Protein AF-A0A820R3B0-F1 (afdb_monomer_lite)

pLDDT: mean 73.15, std 14.54, range [45.88, 95.69]

Structure (mmCIF, N/CA/C/O backbone):
data_AF-A0A820R3B0-F1
#
_entry.id   AF-A0A820R3B0-F1
#
loop_
_atom_site.group_PDB
_atom_site.id
_atom_site.type_symbol
_atom_site.label_atom_id
_atom_site.label_alt_id
_atom_site.label_comp_id
_atom_site.label_asym_id
_atom_site.label_entity_id
_atom_site.label_seq_id
_atom_site.pdbx_PDB_ins_code
_atom_site.Cartn_x
_atom_site.Cartn_y
_atom_site.Cartn_z
_atom_site.occupancy
_atom_site.B_iso_or_equiv
_atom_site.auth_seq_id
_atom_site.auth_comp_id
_atom_site.auth_asym_id
_atom_site.auth_atom_id
_atom_site.pdbx_PDB_model_num
ATOM 1 N N . MET A 1 1 ? 14.818 -5.219 -11.861 1.00 45.88 1 MET A N 1
ATOM 2 C CA . MET A 1 1 ? 15.347 -3.851 -12.048 1.00 45.88 1 MET A CA 1
ATOM 3 C C . MET A 1 1 ? 16.686 -3.970 -12.748 1.00 45.88 1 MET A C 1
ATOM 5 O O . MET A 1 1 ? 17.543 -4.678 -12.236 1.00 45.88 1 MET A O 1
ATOM 9 N N . LEU A 1 2 ? 16.837 -3.380 -13.934 1.00 53.81 2 LEU A N 1
ATOM 10 C CA . LEU A 1 2 ? 18.144 -3.272 -14.590 1.00 53.81 2 LEU A CA 1
ATOM 11 C C . LEU A 1 2 ? 19.016 -2.353 -13.719 1.00 53.81 2 LEU A C 1
ATOM 13 O O . LEU A 1 2 ? 18.545 -1.289 -13.324 1.00 53.81 2 LEU A O 1
ATOM 17 N N . SER A 1 3 ? 20.213 -2.798 -13.330 1.00 69.00 3 SER A N 1
ATOM 18 C CA . SER A 1 3 ? 21.074 -2.057 -12.399 1.00 69.00 3 SER A CA 1
ATOM 19 C C . SER A 1 3 ? 21.767 -0.885 -13.093 1.00 69.00 3 SER A C 1
ATOM 21 O O . SER A 1 3 ? 22.046 -0.943 -14.288 1.00 69.00 3 SER A O 1
ATOM 23 N N . ASP A 1 4 ? 22.116 0.162 -12.348 1.00 62.19 4 ASP A N 1
ATOM 24 C CA . ASP A 1 4 ? 22.841 1.321 -12.895 1.00 62.19 4 ASP A CA 1
ATOM 25 C C . ASP A 1 4 ? 24.160 0.927 -13.582 1.00 62.19 4 ASP A C 1
ATOM 27 O O . ASP A 1 4 ? 24.577 1.554 -14.556 1.00 62.19 4 ASP A O 1
ATOM 31 N N . SER A 1 5 ? 24.788 -0.165 -13.136 1.00 63.38 5 SER A N 1
ATOM 32 C CA . SER A 1 5 ? 25.978 -0.753 -13.760 1.00 63.38 5 SER A CA 1
ATOM 33 C C . SER A 1 5 ? 25.728 -1.222 -15.198 1.00 63.38 5 SER A C 1
ATOM 35 O O . SER A 1 5 ? 26.626 -1.143 -16.032 1.00 63.38 5 SER A O 1
ATOM 37 N N . PHE A 1 6 ? 24.514 -1.684 -15.509 1.00 65.12 6 PHE A N 1
ATOM 38 C CA . PHE A 1 6 ? 24.138 -2.098 -16.860 1.00 65.12 6 PHE A CA 1
ATOM 39 C C . PHE A 1 6 ? 24.125 -0.902 -17.817 1.00 65.12 6 PHE A C 1
ATOM 41 O O . PHE A 1 6 ? 24.759 -0.950 -18.868 1.00 65.12 6 PHE A O 1
ATOM 48 N N . PHE A 1 7 ? 23.475 0.199 -17.431 1.00 59.22 7 PHE A N 1
ATOM 49 C CA . PHE A 1 7 ? 23.403 1.402 -18.266 1.00 59.22 7 PHE A CA 1
ATOM 50 C C . PHE A 1 7 ? 24.758 2.100 -18.396 1.00 59.22 7 PHE A C 1
ATOM 52 O O . PHE A 1 7 ? 25.096 2.588 -19.470 1.00 59.22 7 PHE A O 1
ATOM 59 N N . ARG A 1 8 ? 25.574 2.081 -17.337 1.00 60.81 8 ARG A N 1
ATOM 60 C CA . ARG A 1 8 ? 26.955 2.583 -17.374 1.00 60.81 8 ARG A CA 1
ATOM 61 C C . ARG A 1 8 ? 27.790 1.888 -18.448 1.00 60.81 8 ARG A C 1
ATOM 63 O O . ARG A 1 8 ? 28.513 2.569 -19.159 1.00 60.81 8 ARG A O 1
ATOM 70 N N . ASN A 1 9 ? 27.645 0.573 -18.593 1.00 59.44 9 ASN A N 1
ATOM 71 C CA . ASN A 1 9 ? 28.371 -0.204 -19.599 1.00 59.44 9 ASN A CA 1
ATOM 72 C C . ASN A 1 9 ? 27.749 -0.101 -20.998 1.00 59.44 9 ASN A C 1
ATOM 74 O O . ASN A 1 9 ? 28.458 -0.236 -21.987 1.00 59.44 9 ASN A O 1
ATOM 78 N N . LEU A 1 10 ? 26.437 0.139 -21.091 1.00 58.06 10 LEU A N 1
ATOM 79 C CA . LEU A 1 10 ? 25.738 0.316 -22.366 1.00 58.06 10 LEU A CA 1
ATOM 80 C C . LEU A 1 10 ? 26.097 1.644 -23.051 1.00 58.06 10 LEU A C 1
ATOM 82 O O . LEU A 1 10 ? 26.113 1.711 -24.276 1.00 58.06 10 LEU A O 1
ATOM 86 N N . PHE A 1 11 ? 26.386 2.682 -22.261 1.00 54.31 11 PHE A N 1
ATOM 87 C CA . PHE A 1 11 ? 26.723 4.027 -22.739 1.00 54.31 11 PHE A CA 1
ATOM 88 C C . PHE A 1 11 ? 28.195 4.405 -22.523 1.00 54.31 11 PHE A C 1
ATOM 90 O O . PHE A 1 11 ? 28.553 5.567 -22.707 1.00 54.31 11 PHE A O 1
ATOM 97 N N . ALA A 1 12 ? 29.043 3.458 -22.108 1.00 52.22 12 ALA A N 1
ATOM 98 C CA . ALA A 1 12 ? 30.477 3.696 -22.017 1.00 52.22 12 ALA A CA 1
ATOM 99 C C . ALA A 1 12 ? 31.054 3.860 -23.430 1.00 52.22 12 ALA A C 1
ATOM 101 O O . ALA A 1 12 ? 30.914 2.987 -24.285 1.00 52.22 12 ALA A O 1
ATOM 102 N N . GLU A 1 13 ? 31.657 5.022 -23.650 1.00 58.16 13 GLU A N 1
ATOM 103 C CA . GLU A 1 13 ? 32.260 5.466 -24.899 1.00 58.16 13 GLU A CA 1
ATOM 104 C C . GLU A 1 13 ? 33.411 4.527 -25.305 1.00 58.16 13 GLU A C 1
ATOM 106 O O . GLU A 1 13 ? 34.374 4.351 -24.567 1.00 58.16 13 GLU A O 1
ATOM 111 N N . GLU A 1 14 ? 33.220 3.898 -26.468 1.00 55.47 14 GLU A N 1
ATOM 112 C CA . GLU A 1 14 ? 34.130 3.075 -27.273 1.00 55.47 14 GLU A CA 1
ATOM 113 C C . GLU A 1 14 ? 34.960 1.975 -26.590 1.00 55.47 14 GLU A C 1
ATOM 115 O O . GLU A 1 14 ? 35.916 2.220 -25.863 1.00 55.47 14 GLU A O 1
ATOM 120 N N . THR A 1 15 ? 34.713 0.721 -26.988 1.00 58.38 15 THR A N 1
ATOM 121 C CA . THR A 1 15 ? 35.778 -0.148 -27.538 1.00 58.38 15 THR A CA 1
ATOM 122 C C . THR A 1 15 ? 35.201 -1.466 -28.066 1.00 58.38 15 THR A C 1
ATOM 124 O O . THR A 1 15 ? 34.887 -2.394 -27.324 1.00 58.38 15 THR A O 1
ATOM 127 N N . SER A 1 16 ? 35.144 -1.552 -29.398 1.00 67.25 16 SER A N 1
ATOM 128 C CA . SER A 1 16 ? 34.860 -2.732 -30.230 1.00 67.25 16 SER A CA 1
ATOM 129 C C . SER A 1 16 ? 33.445 -3.337 -30.168 1.00 67.25 16 SER A C 1
ATOM 131 O O . SER A 1 16 ? 32.837 -3.529 -29.115 1.00 67.25 16 SER A O 1
ATOM 133 N N . ILE A 1 17 ? 32.948 -3.701 -31.354 1.00 63.31 17 ILE A N 1
ATOM 134 C CA . ILE A 1 17 ? 31.687 -4.429 -31.577 1.00 63.31 17 ILE A CA 1
ATOM 135 C C . ILE A 1 17 ? 31.649 -5.737 -30.768 1.00 63.31 17 ILE A C 1
ATOM 137 O O . ILE A 1 17 ? 30.585 -6.166 -30.322 1.00 63.31 17 ILE A O 1
ATOM 141 N N . ASP A 1 18 ? 32.807 -6.341 -30.517 1.00 69.88 18 ASP A N 1
ATOM 142 C CA . ASP A 1 18 ? 32.922 -7.602 -29.792 1.00 69.88 18 ASP A CA 1
ATOM 143 C C . ASP A 1 18 ? 32.542 -7.460 -28.314 1.00 69.88 18 ASP A C 1
ATOM 145 O O . ASP A 1 18 ? 31.788 -8.283 -27.792 1.00 69.88 18 ASP A O 1
ATOM 149 N N . THR A 1 19 ? 32.970 -6.379 -27.656 1.00 70.62 19 THR A N 1
ATOM 150 C CA . THR A 1 19 ? 32.586 -6.074 -26.267 1.00 70.62 19 THR A CA 1
ATOM 151 C C . THR A 1 19 ? 31.081 -5.830 -26.152 1.00 70.62 19 THR A C 1
ATOM 153 O O . THR A 1 19 ? 30.430 -6.326 -25.227 1.00 70.62 19 THR A O 1
ATOM 156 N N . PHE A 1 20 ? 30.501 -5.116 -27.122 1.00 70.31 20 PHE A N 1
ATOM 157 C CA . PHE A 1 20 ? 29.059 -4.881 -27.178 1.00 70.31 20 PHE A CA 1
ATOM 158 C C . PHE A 1 20 ? 28.288 -6.196 -27.342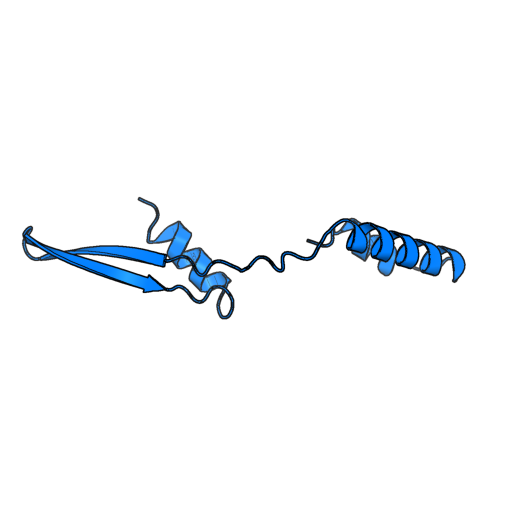 1.00 70.31 20 PHE A C 1
ATOM 160 O O . PHE A 1 20 ? 27.383 -6.493 -26.560 1.00 70.31 20 PHE A O 1
ATOM 167 N N . ASN A 1 21 ? 28.696 -7.034 -28.295 1.00 75.50 21 ASN A N 1
ATOM 168 C CA . ASN A 1 21 ? 28.062 -8.325 -28.546 1.00 75.50 21 ASN A CA 1
ATOM 169 C C . ASN A 1 21 ? 28.157 -9.265 -27.335 1.00 75.50 21 ASN A C 1
ATOM 171 O O . ASN A 1 21 ? 27.185 -9.949 -27.008 1.00 75.50 21 ASN A O 1
ATOM 175 N N . GLN A 1 22 ? 29.284 -9.262 -26.618 1.00 77.38 22 GLN A N 1
ATOM 176 C CA . GLN A 1 22 ? 29.437 -10.025 -25.377 1.00 77.38 22 GLN A CA 1
ATOM 177 C C . GLN A 1 22 ? 28.517 -9.510 -24.262 1.00 77.38 22 GLN A C 1
ATOM 179 O O . GLN A 1 22 ? 27.910 -10.312 -23.549 1.00 77.38 22 GLN A O 1
ATOM 184 N N . SER A 1 23 ? 28.357 -8.191 -24.128 1.00 73.19 23 SER A N 1
ATOM 185 C C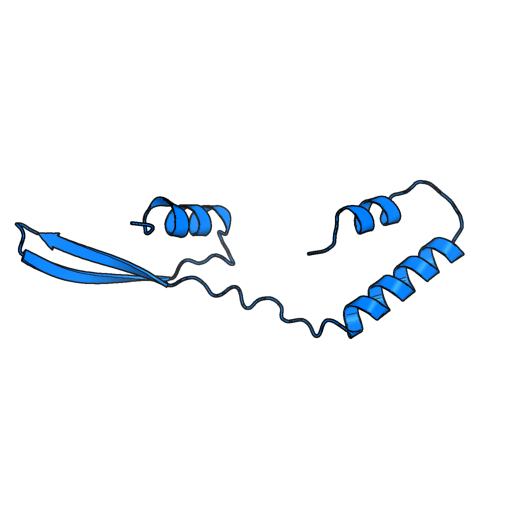A . SER A 1 23 ? 27.433 -7.589 -23.158 1.00 73.19 23 SER A CA 1
ATOM 186 C C . SER A 1 23 ? 25.976 -7.981 -23.439 1.00 73.19 23 SER A C 1
ATOM 188 O O . SER A 1 23 ? 25.262 -8.411 -22.529 1.00 73.19 23 SER A O 1
ATOM 190 N N . ILE A 1 24 ? 25.555 -7.948 -24.709 1.00 74.44 24 ILE A N 1
ATOM 191 C CA . ILE A 1 24 ? 24.217 -8.384 -25.135 1.00 74.44 24 ILE A CA 1
ATOM 192 C C . ILE A 1 24 ? 24.009 -9.878 -24.870 1.00 74.44 24 ILE A C 1
ATOM 194 O O . ILE A 1 24 ? 22.992 -10.262 -24.291 1.00 74.44 24 ILE A O 1
ATOM 198 N N . ALA A 1 25 ? 24.976 -10.727 -25.224 1.00 79.25 25 ALA A N 1
ATOM 199 C CA . ALA A 1 25 ? 24.889 -12.164 -24.975 1.00 79.25 25 ALA A CA 1
ATOM 200 C C . ALA A 1 25 ? 24.749 -12.480 -23.474 1.00 79.25 25 ALA A C 1
ATOM 202 O O . ALA A 1 25 ? 23.919 -13.304 -23.082 1.00 79.25 25 ALA A O 1
ATOM 203 N N . ASN A 1 26 ? 25.498 -11.776 -22.622 1.00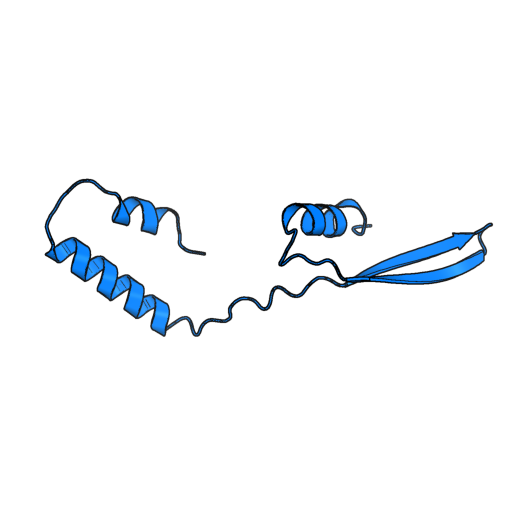 74.75 26 ASN A N 1
ATOM 204 C CA . ASN A 1 26 ? 25.412 -11.923 -21.170 1.00 74.75 26 ASN A CA 1
ATOM 205 C C . ASN A 1 26 ? 24.073 -11.413 -20.610 1.00 74.75 26 ASN A C 1
ATOM 207 O O . ASN A 1 26 ? 23.478 -12.067 -19.751 1.00 74.75 26 ASN A O 1
ATOM 211 N N . ALA A 1 27 ? 23.552 -10.294 -21.121 1.00 73.56 27 ALA A N 1
ATOM 212 C CA . ALA A 1 27 ? 22.248 -9.765 -20.726 1.00 73.56 27 ALA A CA 1
ATOM 213 C C . ALA A 1 27 ? 21.099 -10.719 -21.097 1.00 73.56 27 ALA A C 1
ATOM 215 O O . ALA A 1 27 ? 20.227 -10.998 -20.269 1.00 73.56 27 ALA A O 1
ATOM 216 N N . LEU A 1 28 ? 21.122 -11.282 -22.308 1.00 73.38 28 LEU A N 1
ATOM 217 C CA . LEU A 1 28 ? 20.126 -12.253 -22.769 1.00 73.38 28 LEU A CA 1
ATOM 218 C C . LEU A 1 28 ? 20.200 -13.564 -21.974 1.00 73.38 28 LEU A C 1
ATOM 220 O O . LEU A 1 28 ? 19.168 -14.106 -21.574 1.00 73.38 28 LEU A O 1
ATOM 224 N N . ARG A 1 29 ? 21.411 -14.038 -21.657 1.00 73.44 29 ARG A N 1
ATOM 225 C CA . ARG A 1 29 ? 21.632 -15.225 -20.817 1.00 73.44 29 ARG A CA 1
ATOM 226 C C . ARG A 1 29 ? 21.067 -15.053 -19.403 1.00 73.44 29 ARG A C 1
ATOM 228 O O . ARG A 1 29 ? 20.407 -15.957 -18.895 1.00 73.44 29 ARG A O 1
ATOM 235 N N . ASN A 1 30 ? 21.270 -13.888 -18.791 1.00 65.44 30 ASN A N 1
ATOM 236 C CA . ASN A 1 30 ? 20.733 -13.576 -17.462 1.00 65.44 30 ASN A CA 1
ATOM 237 C C . ASN A 1 30 ? 19.208 -13.346 -17.484 1.00 65.44 30 ASN A C 1
ATOM 239 O O . ASN A 1 30 ? 18.521 -13.593 -16.491 1.00 65.44 30 ASN A O 1
ATOM 243 N N . SER A 1 31 ? 18.664 -12.946 -18.637 1.00 60.28 31 SER A N 1
ATOM 244 C CA . SER A 1 31 ? 17.219 -12.827 -18.862 1.00 60.28 31 SER A CA 1
ATOM 245 C C . SER A 1 31 ? 16.527 -14.192 -18.978 1.00 60.28 31 SER A C 1
ATOM 247 O O . SER A 1 31 ? 15.394 -14.334 -18.533 1.00 60.28 31 SER A O 1
ATOM 249 N N . ALA A 1 32 ? 17.204 -15.228 -19.489 1.00 59.91 32 ALA A N 1
ATOM 250 C CA . ALA A 1 32 ? 16.653 -16.588 -19.554 1.00 59.91 32 ALA A CA 1
ATOM 251 C C . ALA A 1 32 ? 16.541 -17.269 -18.173 1.00 59.91 32 ALA A C 1
ATOM 253 O O . ALA A 1 32 ? 15.638 -18.074 -17.954 1.00 59.91 32 ALA A O 1
ATOM 254 N N . ALA A 1 33 ? 17.418 -16.918 -17.222 1.00 54.34 33 ALA A N 1
ATOM 255 C CA . ALA A 1 33 ? 17.335 -17.384 -15.832 1.00 54.34 33 ALA A CA 1
ATOM 256 C C . ALA A 1 33 ? 16.256 -16.648 -15.013 1.00 54.34 33 ALA A C 1
ATOM 258 O O . ALA A 1 33 ? 15.852 -17.120 -13.952 1.00 54.34 33 ALA A O 1
ATOM 259 N N . THR A 1 34 ? 15.745 -15.525 -15.524 1.00 53.50 34 THR A N 1
ATOM 260 C CA . THR A 1 34 ? 14.660 -14.767 -14.903 1.00 53.50 34 THR A CA 1
ATOM 261 C C . THR A 1 34 ? 13.410 -14.938 -15.755 1.00 53.50 34 THR A C 1
ATOM 263 O O . THR A 1 34 ? 13.051 -14.066 -16.541 1.00 53.50 34 THR A O 1
ATOM 266 N N . LYS A 1 35 ? 12.732 -16.087 -15.619 1.00 47.22 35 LYS A N 1
ATOM 267 C CA . LYS A 1 35 ? 11.347 -16.256 -16.084 1.00 47.22 35 LYS A CA 1
ATOM 268 C C . LYS A 1 35 ? 10.567 -15.026 -15.615 1.00 47.22 35 LYS A C 1
ATOM 270 O O . LYS A 1 35 ? 10.357 -14.878 -14.415 1.00 47.22 35 LYS A O 1
ATOM 275 N N . ASN A 1 36 ? 10.221 -14.138 -16.551 1.00 49.16 36 ASN A N 1
ATOM 276 C CA . ASN A 1 36 ? 9.525 -12.879 -16.311 1.00 49.16 36 ASN A CA 1
ATOM 277 C C . ASN A 1 36 ? 8.245 -13.140 -15.509 1.00 49.16 36 ASN A C 1
ATOM 279 O O . ASN A 1 36 ? 7.171 -13.348 -16.068 1.00 49.16 36 ASN A O 1
ATOM 283 N N . GLN A 1 37 ? 8.336 -13.064 -14.187 1.00 52.12 37 GLN A N 1
ATOM 284 C CA . GLN A 1 37 ? 7.307 -12.355 -13.466 1.00 52.12 37 GLN A CA 1
ATOM 285 C C . GLN A 1 37 ? 7.515 -10.904 -13.886 1.00 52.12 37 GLN A C 1
ATOM 287 O O . GLN A 1 37 ? 8.333 -10.193 -13.310 1.00 52.12 37 GLN A O 1
ATOM 292 N N . ILE A 1 38 ? 6.787 -10.466 -14.922 1.00 55.38 38 ILE A N 1
ATOM 293 C CA . ILE A 1 38 ? 6.248 -9.107 -14.858 1.00 55.38 38 ILE A CA 1
ATOM 294 C C . ILE A 1 38 ? 5.619 -9.105 -13.469 1.00 55.38 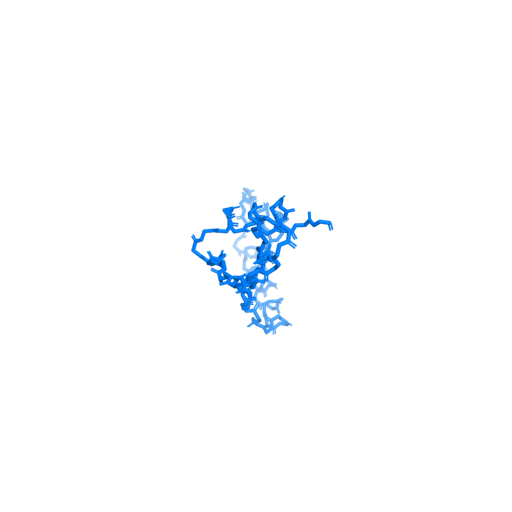38 ILE A C 1
ATOM 296 O O . ILE A 1 38 ? 4.750 -9.961 -13.256 1.00 55.38 38 ILE A O 1
ATOM 300 N N . PRO A 1 39 ? 6.137 -8.347 -12.485 1.00 50.81 39 PRO A N 1
ATOM 301 C CA . PRO A 1 39 ? 5.483 -8.316 -11.196 1.00 50.81 39 PRO A CA 1
ATOM 302 C C . PRO A 1 39 ? 4.046 -7.964 -11.543 1.00 50.81 39 PRO A C 1
ATOM 304 O O . PRO A 1 39 ? 3.798 -6.923 -12.151 1.00 50.81 39 PRO A O 1
ATOM 307 N N . SER A 1 40 ? 3.119 -8.896 -11.310 1.00 50.94 40 SER A N 1
ATOM 308 C CA . SER A 1 40 ? 1.708 -8.571 -11.309 1.00 50.94 40 SER A CA 1
ATOM 309 C C . SER A 1 40 ? 1.624 -7.591 -10.161 1.00 50.94 40 SER A C 1
ATOM 311 O O . SER A 1 40 ? 1.596 -8.012 -9.004 1.00 50.94 40 SER A O 1
ATOM 313 N N . GLN A 1 41 ? 1.814 -6.316 -10.490 1.00 56.41 41 GLN A N 1
ATOM 314 C CA . GLN A 1 41 ? 1.845 -5.210 -9.566 1.00 56.41 41 GLN A CA 1
ATOM 315 C C . GLN A 1 41 ? 0.477 -5.302 -8.912 1.00 56.41 41 GLN A C 1
ATOM 317 O O . GLN A 1 41 ? -0.550 -5.101 -9.561 1.00 56.41 41 GLN A O 1
ATOM 322 N N . SER A 1 42 ? 0.441 -5.904 -7.723 1.00 59.78 42 SER A N 1
ATOM 323 C CA . SER A 1 42 ? -0.824 -6.257 -7.115 1.00 59.78 42 SER A CA 1
ATOM 324 C C . SER A 1 42 ? -1.368 -4.934 -6.631 1.00 59.78 42 SER A C 1
ATOM 326 O O . SER A 1 42 ? -0.932 -4.475 -5.578 1.00 59.78 42 SER A O 1
ATOM 328 N N . CYS A 1 43 ? -2.253 -4.325 -7.421 1.00 60.41 43 CYS A N 1
ATOM 329 C CA . CYS A 1 43 ? -2.992 -3.129 -7.053 1.00 60.41 43 CYS A CA 1
ATOM 330 C C . CYS A 1 43 ? -3.452 -3.288 -5.600 1.00 60.41 43 CYS A C 1
ATOM 332 O O . CYS A 1 43 ? -4.336 -4.117 -5.344 1.00 60.41 43 CYS A O 1
ATOM 334 N N . PRO A 1 44 ? -2.820 -2.604 -4.632 1.00 69.00 44 PRO A N 1
ATOM 335 C CA . PRO A 1 44 ? -3.065 -2.912 -3.240 1.00 69.00 44 PRO A CA 1
ATOM 336 C C . PRO A 1 44 ? -4.499 -2.508 -2.910 1.00 69.00 44 PRO A C 1
ATOM 338 O O . PRO A 1 44 ? -4.935 -1.392 -3.212 1.00 69.00 44 PRO A O 1
ATOM 341 N N . ASN A 1 45 ? -5.241 -3.437 -2.310 1.00 80.75 45 ASN A N 1
ATOM 342 C CA . ASN A 1 45 ? -6.540 -3.127 -1.740 1.00 80.75 45 ASN A CA 1
ATOM 343 C C . ASN A 1 45 ? -6.315 -2.482 -0.374 1.00 80.75 45 ASN A C 1
ATOM 345 O O . ASN A 1 45 ? -5.688 -3.085 0.497 1.00 80.75 45 ASN A O 1
ATOM 349 N N . VAL A 1 46 ? -6.846 -1.277 -0.193 1.00 85.75 46 VAL A N 1
ATOM 350 C CA . VAL A 1 46 ? -6.809 -0.545 1.079 1.00 85.75 46 VAL A CA 1
ATOM 351 C C . VAL A 1 46 ? -8.218 -0.425 1.648 1.00 85.75 46 VAL A C 1
ATOM 353 O O . VAL A 1 46 ? -9.198 -0.380 0.899 1.00 85.75 46 VAL A O 1
ATOM 356 N N . TYR A 1 47 ? -8.320 -0.396 2.975 1.00 89.19 47 TYR A N 1
ATOM 357 C CA . TYR A 1 47 ? -9.595 -0.396 3.686 1.00 89.19 47 TYR A CA 1
ATOM 358 C C . TYR A 1 47 ? -9.699 0.814 4.608 1.00 89.19 47 TYR A C 1
ATOM 360 O O . TYR A 1 47 ? -8.739 1.164 5.290 1.00 89.19 47 TYR A O 1
ATOM 368 N N . LEU A 1 48 ? -10.879 1.429 4.632 1.00 88.50 48 LEU A N 1
ATOM 369 C CA . LEU A 1 48 ? -11.215 2.542 5.510 1.00 88.50 48 LEU A CA 1
ATOM 370 C C . LEU A 1 48 ? -12.397 2.148 6.396 1.00 88.50 48 LEU A C 1
ATOM 372 O O . LEU A 1 48 ? -13.507 1.977 5.892 1.00 88.50 48 LEU A O 1
ATOM 376 N N . ASP A 1 49 ? -12.156 2.031 7.698 1.00 91.38 49 ASP A N 1
ATOM 377 C CA . ASP A 1 49 ? -13.207 1.826 8.696 1.00 91.38 49 ASP A CA 1
ATOM 378 C C . ASP A 1 49 ? -13.792 3.179 9.113 1.00 91.38 49 ASP A C 1
ATOM 380 O O . ASP A 1 49 ? -13.061 4.084 9.516 1.00 91.38 49 ASP A O 1
ATOM 384 N N . ILE A 1 50 ? -15.112 3.334 8.982 1.00 92.06 50 ILE A N 1
ATOM 385 C CA . ILE A 1 50 ? -15.814 4.597 9.231 1.00 92.06 50 ILE A CA 1
ATOM 386 C C . ILE A 1 50 ? -16.757 4.444 10.418 1.00 92.06 50 ILE A C 1
ATOM 388 O O . ILE A 1 50 ? -17.586 3.532 10.465 1.00 92.06 50 ILE A O 1
ATOM 392 N N . SER A 1 51 ? -16.682 5.415 11.327 1.00 94.75 51 SER A N 1
ATOM 393 C CA . SER A 1 51 ? -17.592 5.569 12.458 1.00 94.75 51 SER A CA 1
ATOM 394 C C . SER A 1 51 ? -18.184 6.976 12.459 1.00 94.75 51 SER A C 1
ATOM 396 O O . SER A 1 51 ? -17.459 7.948 12.255 1.00 94.75 51 SER A O 1
ATOM 398 N N . ILE A 1 52 ? -19.486 7.102 12.720 1.00 93.56 52 ILE A N 1
ATOM 399 C CA . ILE A 1 52 ? -20.171 8.393 12.887 1.00 93.56 52 ILE A CA 1
ATOM 400 C C . ILE A 1 52 ? -20.760 8.428 14.290 1.00 93.56 52 ILE A C 1
ATOM 402 O O . ILE A 1 52 ? -21.437 7.486 14.690 1.00 93.56 52 ILE A O 1
ATOM 406 N N . ASN A 1 53 ? -20.502 9.496 15.049 1.00 94.00 53 ASN A N 1
ATOM 407 C CA . ASN A 1 53 ? -20.948 9.623 16.445 1.00 94.00 53 ASN A CA 1
ATOM 408 C C . ASN A 1 53 ? -20.585 8.386 17.293 1.00 94.00 53 ASN A C 1
ATOM 410 O O . ASN A 1 53 ? -21.419 7.858 18.023 1.00 94.00 53 ASN A O 1
ATOM 414 N N . ASN A 1 54 ? -19.353 7.884 17.137 1.00 91.06 54 ASN A N 1
ATOM 415 C CA . ASN A 1 54 ? -18.841 6.671 17.792 1.00 91.06 54 ASN A CA 1
ATOM 416 C C . ASN A 1 54 ? -19.575 5.363 17.437 1.00 91.06 54 ASN A C 1
ATOM 418 O O . ASN A 1 54 ? -19.265 4.323 18.015 1.00 91.06 54 ASN A O 1
ATOM 422 N N . TYR A 1 55 ? -20.486 5.381 16.463 1.00 93.62 55 TYR A N 1
ATOM 423 C CA . TYR A 1 55 ? -21.128 4.184 15.937 1.00 93.62 55 TYR A CA 1
ATOM 424 C C . TYR A 1 55 ? -20.415 3.719 14.655 1.00 93.62 55 TYR A C 1
ATOM 426 O O . TYR A 1 55 ? -20.369 4.489 13.688 1.00 93.62 55 TYR A O 1
ATOM 434 N N . PRO A 1 56 ? -19.839 2.501 14.616 1.00 95.69 56 PRO A N 1
ATOM 435 C CA . PRO A 1 56 ? -19.190 1.980 13.418 1.00 95.69 56 PRO A CA 1
ATOM 436 C C . PRO A 1 56 ? -20.238 1.719 12.333 1.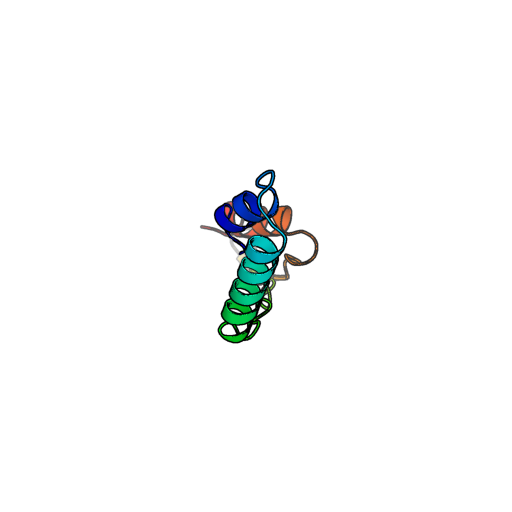00 95.69 56 PRO A C 1
ATOM 438 O O . PRO A 1 56 ? -21.177 0.953 12.531 1.00 95.69 56 PRO A O 1
ATOM 441 N N . ILE A 1 57 ? -20.077 2.364 11.180 1.00 95.19 57 ILE A N 1
ATOM 442 C CA . ILE A 1 57 ? -21.019 2.274 10.055 1.00 95.19 57 ILE A CA 1
ATOM 443 C C . ILE A 1 57 ? -20.586 1.195 9.062 1.00 95.19 57 ILE A C 1
ATOM 445 O O . ILE A 1 57 ? -21.425 0.580 8.406 1.00 95.19 57 ILE A O 1
ATOM 449 N N . GLY A 1 58 ? -19.283 0.934 8.968 1.00 93.62 58 GLY A N 1
ATOM 450 C CA . GLY A 1 58 ? -18.752 -0.138 8.138 1.00 93.62 58 GLY A CA 1
ATOM 451 C C . GLY A 1 58 ? -17.375 0.171 7.570 1.00 93.62 58 GLY A C 1
ATOM 452 O O . GLY A 1 58 ? -16.670 1.063 8.043 1.00 93.62 58 GLY A O 1
ATOM 453 N N . ARG A 1 59 ? -17.015 -0.592 6.535 1.00 93.00 59 ARG A N 1
ATOM 454 C CA . ARG A 1 59 ? -15.706 -0.570 5.882 1.00 93.00 59 ARG A CA 1
ATOM 455 C C . ARG A 1 59 ? -15.852 -0.283 4.395 1.00 93.00 59 ARG A C 1
ATOM 457 O O . ARG A 1 59 ? -16.578 -0.992 3.702 1.00 93.00 59 ARG A O 1
ATOM 464 N N . ILE A 1 60 ? -15.115 0.702 3.897 1.00 91.62 60 ILE A N 1
ATOM 465 C CA . ILE A 1 60 ? -14.968 0.957 2.460 1.00 91.62 60 ILE A CA 1
ATOM 466 C C . ILE A 1 60 ? -13.688 0.282 1.968 1.00 91.62 60 ILE A C 1
ATOM 468 O O . ILE A 1 60 ? -12.642 0.403 2.601 1.00 91.62 60 ILE A O 1
ATOM 472 N N . GLN A 1 61 ? -13.766 -0.415 0.834 1.00 91.25 61 GLN A N 1
ATOM 473 C CA . GLN A 1 61 ? -12.619 -1.012 0.153 1.00 91.25 61 GLN A CA 1
ATOM 474 C C . GLN A 1 61 ? -12.280 -0.205 -1.104 1.00 91.25 61 GLN A C 1
ATOM 476 O O . GLN A 1 61 ? -13.140 -0.002 -1.960 1.00 91.25 61 GLN A O 1
ATOM 481 N N . PHE A 1 62 ? -11.019 0.199 -1.245 1.00 88.06 62 PHE A N 1
ATOM 482 C CA . PHE A 1 62 ? -10.504 0.844 -2.451 1.00 88.06 62 PHE A CA 1
ATOM 483 C C . PHE A 1 62 ? -9.479 -0.050 -3.145 1.00 88.06 62 PHE A C 1
ATOM 485 O O . PHE A 1 62 ? -8.616 -0.633 -2.489 1.00 88.06 62 PHE A O 1
ATOM 492 N N . LYS A 1 63 ? -9.533 -0.092 -4.480 1.00 88.44 63 LYS A N 1
ATOM 493 C CA . LYS A 1 63 ? -8.467 -0.639 -5.326 1.00 88.44 63 LYS A CA 1
ATOM 494 C C . LYS A 1 63 ? -7.594 0.513 -5.820 1.00 88.44 63 LYS A C 1
ATOM 496 O O . LYS A 1 63 ? -8.093 1.392 -6.521 1.00 88.44 63 LYS A O 1
ATOM 501 N N . LEU A 1 64 ? -6.307 0.510 -5.479 1.00 86.50 64 LEU A N 1
ATOM 502 C CA . LEU A 1 64 ? -5.366 1.521 -5.964 1.00 86.50 64 LEU A CA 1
ATOM 503 C C . LEU A 1 64 ? -4.755 1.084 -7.299 1.00 86.50 64 LEU A C 1
ATOM 505 O O . LEU A 1 64 ? -4.130 0.032 -7.367 1.00 86.50 64 LEU A O 1
ATOM 509 N N . LEU A 1 65 ? -4.931 1.892 -8.346 1.00 86.31 65 LEU A N 1
ATOM 510 C CA . LEU A 1 65 ? -4.396 1.644 -9.692 1.00 86.31 65 LEU A CA 1
ATOM 511 C C . LEU A 1 65 ? -2.908 2.024 -9.754 1.00 86.31 65 LEU A C 1
ATOM 513 O O . LEU A 1 65 ? -2.535 3.070 -10.282 1.00 86.31 65 LEU A O 1
ATOM 517 N N . ASP A 1 66 ? -2.061 1.222 -9.118 1.00 83.50 66 ASP A N 1
ATOM 518 C CA . ASP A 1 66 ? -0.615 1.450 -9.034 1.00 83.50 66 ASP A CA 1
ATOM 519 C C . ASP A 1 66 ? 0.120 1.262 -10.368 1.00 83.50 66 ASP A C 1
ATOM 521 O O . ASP A 1 66 ? 1.204 1.812 -10.555 1.00 83.50 66 ASP A O 1
ATOM 525 N N . ASP A 1 67 ? -0.493 0.539 -11.297 1.00 84.00 67 ASP A N 1
ATOM 526 C CA . ASP A 1 67 ? -0.076 0.372 -12.684 1.00 84.00 67 ASP A CA 1
ATOM 527 C C . ASP A 1 67 ? -0.226 1.659 -13.510 1.00 84.00 67 ASP A C 1
ATOM 529 O O . ASP A 1 67 ? 0.603 1.939 -14.374 1.00 84.00 67 ASP A O 1
ATOM 533 N N . ILE A 1 68 ? -1.254 2.464 -13.223 1.00 85.44 68 ILE A N 1
ATOM 534 C CA . ILE A 1 68 ? -1.551 3.714 -13.939 1.00 85.44 68 ILE A CA 1
ATOM 535 C C . ILE A 1 68 ? -0.979 4.932 -13.197 1.00 85.44 68 ILE A C 1
ATOM 537 O O . ILE A 1 68 ? -0.430 5.839 -13.822 1.00 85.44 68 ILE A O 1
ATOM 541 N N . VAL A 1 69 ? -1.093 4.977 -11.864 1.00 86.75 69 VAL A N 1
ATOM 542 C CA . VAL A 1 69 ? -0.677 6.117 -11.022 1.00 86.75 69 VAL A CA 1
ATOM 543 C C . VAL A 1 69 ? 0.204 5.682 -9.837 1.00 86.75 69 VAL A C 1
ATOM 545 O O . VAL A 1 69 ? -0.189 5.818 -8.672 1.00 86.75 69 VAL A O 1
ATOM 548 N N . PRO A 1 70 ? 1.439 5.208 -10.092 1.00 83.94 70 PRO A N 1
ATOM 549 C CA . PRO A 1 70 ? 2.289 4.580 -9.075 1.00 83.94 70 PRO A CA 1
ATOM 550 C C . PRO A 1 70 ? 2.657 5.511 -7.912 1.00 83.94 70 PRO A C 1
ATOM 552 O O . PRO A 1 70 ? 2.646 5.095 -6.752 1.00 83.94 70 PRO A O 1
ATOM 555 N N . THR A 1 71 ? 2.951 6.786 -8.184 1.00 85.56 71 THR A N 1
ATOM 556 C CA . THR A 1 71 ? 3.318 7.760 -7.141 1.00 85.56 71 THR A CA 1
ATOM 557 C C . THR A 1 71 ? 2.151 8.027 -6.193 1.00 85.56 71 THR A C 1
ATOM 559 O O . THR A 1 71 ? 2.316 7.972 -4.974 1.00 85.56 71 THR A O 1
ATOM 562 N N . THR A 1 72 ? 0.958 8.267 -6.742 1.00 87.50 72 THR A N 1
ATOM 563 C CA . THR A 1 72 ? -0.252 8.538 -5.957 1.00 87.50 72 THR A CA 1
ATOM 564 C C . THR A 1 72 ? -0.665 7.313 -5.149 1.00 87.50 72 THR A C 1
ATOM 566 O O . THR A 1 72 ? -0.896 7.428 -3.945 1.00 87.50 72 THR A O 1
ATOM 569 N N . ALA A 1 73 ? -0.685 6.131 -5.773 1.00 85.50 73 ALA A N 1
ATOM 570 C CA . ALA A 1 73 ? -0.987 4.873 -5.094 1.00 85.50 73 ALA A CA 1
ATOM 571 C C . ALA A 1 73 ? -0.004 4.600 -3.942 1.00 85.50 73 ALA A C 1
ATOM 573 O O . ALA A 1 73 ? -0.419 4.231 -2.843 1.00 85.50 73 ALA A O 1
ATOM 574 N N . GLY A 1 74 ? 1.290 4.861 -4.153 1.00 82.44 74 GLY A N 1
ATOM 575 C CA . GLY A 1 74 ? 2.318 4.728 -3.123 1.00 82.44 74 GLY A CA 1
ATOM 576 C C . GLY A 1 74 ? 2.117 5.672 -1.934 1.00 82.44 74 GLY A C 1
ATOM 577 O O . GLY A 1 74 ? 2.281 5.248 -0.789 1.00 82.44 74 GLY A O 1
ATOM 578 N N . ILE A 1 75 ? 1.735 6.929 -2.185 1.00 86.44 75 ILE A N 1
ATOM 579 C CA . ILE A 1 75 ? 1.433 7.905 -1.126 1.00 86.44 75 ILE A CA 1
ATOM 580 C C . ILE A 1 75 ? 0.210 7.465 -0.322 1.00 86.44 75 ILE A C 1
ATOM 582 O O . ILE A 1 75 ? 0.285 7.429 0.905 1.00 86.44 75 ILE A O 1
ATOM 586 N N . LEU A 1 76 ? -0.887 7.103 -0.994 1.00 82.75 76 LEU A N 1
ATOM 587 C CA . LEU A 1 76 ? -2.114 6.663 -0.329 1.00 82.75 76 LEU A CA 1
ATOM 588 C C . LEU A 1 76 ? -1.841 5.443 0.556 1.00 82.75 76 LEU A C 1
ATOM 590 O O . LEU A 1 76 ?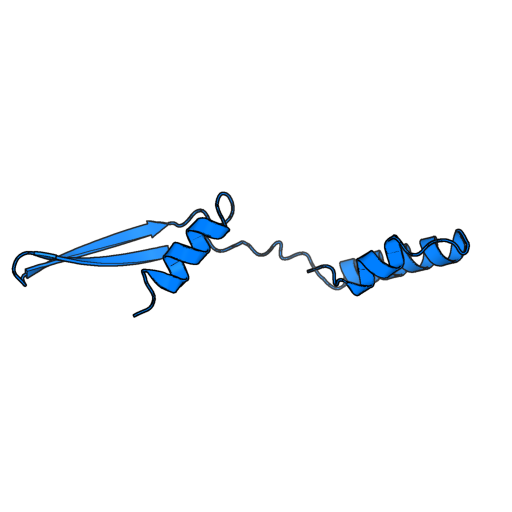 -2.103 5.488 1.755 1.00 82.75 76 LEU A O 1
ATOM 594 N N . ASN A 1 77 ? -1.221 4.400 0.001 1.00 82.56 77 ASN A N 1
ATOM 595 C CA . ASN A 1 77 ? -0.938 3.167 0.731 1.00 82.56 77 ASN A CA 1
ATOM 596 C C . ASN A 1 77 ? -0.023 3.394 1.951 1.00 82.56 77 ASN A C 1
ATOM 598 O O . ASN A 1 77 ? -0.308 2.907 3.039 1.00 82.56 77 ASN A O 1
ATOM 602 N N . LYS A 1 78 ? 1.069 4.158 1.796 1.00 79.50 78 LYS A N 1
ATOM 603 C CA . LYS A 1 78 ? 2.077 4.313 2.861 1.00 79.50 78 LYS A CA 1
ATOM 604 C C . LYS A 1 78 ? 1.741 5.361 3.913 1.00 79.50 78 LYS A C 1
ATOM 606 O O . LYS A 1 78 ? 2.203 5.226 5.038 1.00 79.50 78 LYS A O 1
ATOM 611 N N . LYS A 1 79 ? 1.050 6.445 3.551 1.00 73.81 79 LYS A N 1
ATOM 612 C CA . LYS A 1 79 ? 0.864 7.593 4.457 1.00 73.81 79 LYS A CA 1
ATOM 613 C C . LYS A 1 79 ? -0.528 7.696 5.052 1.00 73.81 79 LYS A C 1
ATOM 615 O O . LYS A 1 79 ? -0.659 8.245 6.135 1.00 73.81 79 LYS A O 1
ATOM 620 N N . LEU A 1 80 ? -1.548 7.232 4.336 1.00 71.81 80 LEU A N 1
ATOM 621 C CA . LEU A 1 80 ? -2.941 7.395 4.757 1.00 71.81 80 LEU A CA 1
ATOM 622 C C . LEU A 1 80 ? -3.528 6.134 5.387 1.00 71.81 80 LEU A C 1
ATOM 624 O O . LEU A 1 80 ? -4.445 6.247 6.190 1.00 71.81 80 LEU A O 1
ATOM 628 N N . PHE A 1 81 ? -2.992 4.958 5.055 1.00 70.19 81 PHE A N 1
ATOM 629 C CA . PHE A 1 81 ? -3.496 3.673 5.554 1.00 70.19 81 PHE A CA 1
ATOM 630 C C . PHE A 1 81 ? -2.492 2.907 6.432 1.00 70.19 81 PHE A C 1
ATOM 632 O O . PHE A 1 81 ? -2.768 1.780 6.834 1.00 70.19 81 PHE A O 1
ATOM 639 N N . SER A 1 82 ? -1.339 3.506 6.742 1.00 63.19 82 SER A N 1
ATOM 640 C CA . SER A 1 82 ? -0.376 2.976 7.712 1.00 63.19 82 SER A CA 1
ATOM 641 C C . SER A 1 82 ? -0.682 3.582 9.081 1.00 63.19 82 SER A C 1
ATOM 643 O O . SER A 1 82 ? -0.337 4.741 9.311 1.00 63.19 82 SER A O 1
ATOM 645 N N . PHE A 1 83 ? -1.328 2.818 9.959 1.00 56.12 83 PHE A N 1
ATOM 646 C CA . PHE A 1 83 ? -1.558 3.172 11.365 1.00 56.12 83 PHE A CA 1
ATOM 647 C C . PHE A 1 83 ? -0.585 2.420 12.271 1.00 56.12 83 PHE A C 1
ATOM 649 O O . PHE A 1 83 ? -0.271 1.253 11.938 1.00 56.12 83 PHE A O 1
#

Foldseek 3Di:
DPDPVLVCLVPPPDDDPVSVVVSVVVVVVVVVVCPDPPVPVQQDKAKDFDDDPNHTPGIDIDGHPCVVVVVVSVCCVPPVRDD

Radius of gyration: 22.42 Å; chains: 1; bounding box: 57×27×49 Å

Sequence (83 aa):
MLSDSFFRNLFAEETSIDTFNQSIANALRNSAATKNQIPSQSCPNVYLDISINNYPIGRIQFKLLDDIVPTTAGILNKKLFSF

Secondary structure (DSSP, 8-state):
---HHHHHHHS-----HHHHHHHHHHHHHHHHSS----------EEEEEEEETTEEEEEEEEE--TTT-HHHHHHIIIIIS--